Protein AF-A0AAC8VLQ1-F1 (afdb_monomer)

pLDDT: mean 91.04, std 7.77, range [56.03, 97.31]

Structure (mmCIF, N/CA/C/O backbone):
data_AF-A0AAC8VLQ1-F1
#
_entry.id   AF-A0AAC8VLQ1-F1
#
loop_
_atom_site.group_PDB
_atom_site.id
_atom_site.type_symbol
_atom_site.label_atom_id
_atom_site.label_alt_id
_atom_site.label_comp_id
_atom_site.label_asym_id
_atom_site.label_entity_id
_atom_site.label_seq_id
_atom_site.pdbx_PDB_ins_code
_atom_site.Cartn_x
_atom_site.Cartn_y
_atom_site.Cartn_z
_atom_site.occupancy
_atom_site.B_iso_or_equiv
_atom_site.auth_seq_id
_atom_site.auth_comp_id
_atom_site.auth_asym_id
_atom_site.auth_atom_id
_atom_site.pdbx_PDB_model_num
ATOM 1 N N . MET A 1 1 ? -6.480 10.719 -1.612 1.00 93.31 1 MET A N 1
ATOM 2 C CA . MET A 1 1 ? -5.473 11.381 -0.763 1.00 93.31 1 MET A CA 1
ATOM 3 C C . MET A 1 1 ? -4.141 11.063 -1.387 1.00 93.31 1 MET A C 1
ATOM 5 O O . MET A 1 1 ? -3.884 9.887 -1.605 1.00 93.31 1 MET A O 1
ATOM 9 N N . ASP A 1 2 ? -3.398 12.080 -1.793 1.00 96.00 2 ASP A N 1
ATOM 10 C CA . ASP A 1 2 ? -2.108 11.890 -2.449 1.00 96.00 2 ASP A CA 1
ATOM 11 C C . ASP A 1 2 ? -1.005 12.137 -1.428 1.00 96.00 2 ASP A C 1
ATOM 13 O O . ASP A 1 2 ? -1.043 13.170 -0.763 1.00 96.00 2 ASP A O 1
ATOM 17 N N . GLN A 1 3 ? -0.130 11.147 -1.261 1.00 94.62 3 GLN A N 1
ATOM 18 C CA . GLN A 1 3 ? 1.010 11.136 -0.342 1.00 94.62 3 GLN A CA 1
ATOM 19 C C . GLN A 1 3 ? 0.686 11.681 1.063 1.00 94.62 3 GLN A C 1
ATOM 21 O O . GLN A 1 3 ? 1.329 12.617 1.537 1.00 94.62 3 GLN A O 1
ATOM 26 N N . PRO A 1 4 ? -0.336 11.139 1.759 1.00 94.88 4 PRO A N 1
ATOM 27 C CA . PRO A 1 4 ? -0.682 11.598 3.106 1.00 94.88 4 PRO A CA 1
ATOM 28 C C . PRO A 1 4 ? 0.438 11.396 4.144 1.00 94.88 4 PRO A C 1
ATOM 30 O O . PRO A 1 4 ? 0.336 11.928 5.247 1.00 94.88 4 PRO A O 1
ATOM 33 N N . GLU A 1 5 ? 1.460 10.605 3.817 1.00 96.19 5 GLU A N 1
ATOM 34 C CA . GLU A 1 5 ? 2.652 10.346 4.621 1.00 96.19 5 GLU A CA 1
ATOM 35 C C . GLU A 1 5 ? 3.766 11.390 4.491 1.00 96.19 5 GLU A C 1
ATOM 37 O O . GLU A 1 5 ? 4.736 11.318 5.246 1.00 96.19 5 GLU A O 1
ATOM 42 N N . ASP A 1 6 ? 3.671 12.321 3.541 1.00 95.88 6 ASP A N 1
ATOM 43 C CA . ASP A 1 6 ? 4.769 13.240 3.255 1.00 95.88 6 ASP A CA 1
ATOM 44 C C . ASP A 1 6 ? 5.207 14.012 4.506 1.00 95.88 6 ASP A C 1
ATOM 46 O O . ASP A 1 6 ? 4.399 14.586 5.238 1.00 95.88 6 ASP A O 1
ATOM 50 N N . HIS A 1 7 ? 6.524 14.034 4.732 1.00 94.50 7 HIS A N 1
ATOM 51 C CA . HIS A 1 7 ? 7.182 14.658 5.887 1.00 94.50 7 HIS A CA 1
ATOM 52 C C . HIS A 1 7 ? 6.847 14.052 7.263 1.00 94.50 7 HIS A C 1
ATOM 54 O O . HIS A 1 7 ? 7.204 14.649 8.281 1.00 94.50 7 HIS A O 1
ATOM 60 N N . LEU A 1 8 ? 6.207 12.881 7.318 1.00 94.88 8 LEU A N 1
ATOM 61 C CA . LEU A 1 8 ? 5.943 12.152 8.559 1.00 94.88 8 LEU A CA 1
ATOM 62 C C . LEU A 1 8 ? 6.979 11.044 8.761 1.00 94.88 8 LEU A C 1
ATOM 64 O O . LEU A 1 8 ? 7.432 10.407 7.810 1.00 94.88 8 LEU A O 1
ATOM 68 N N . ASP A 1 9 ? 7.354 10.797 10.013 1.00 93.62 9 ASP A N 1
ATOM 69 C CA . ASP A 1 9 ? 8.178 9.641 10.353 1.00 93.62 9 ASP A CA 1
ATOM 70 C C . ASP A 1 9 ? 7.352 8.338 10.358 1.00 93.62 9 ASP A C 1
ATOM 72 O O . ASP A 1 9 ? 6.119 8.334 10.438 1.00 93.62 9 ASP A O 1
ATOM 76 N N . ASN A 1 10 ? 8.044 7.198 10.264 1.00 89.25 10 ASN A N 1
ATOM 77 C CA . ASN A 1 10 ? 7.397 5.885 10.221 1.00 89.25 10 ASN A CA 1
ATOM 78 C C . ASN A 1 10 ? 6.588 5.567 11.492 1.00 89.25 10 ASN A C 1
ATOM 80 O O . ASN A 1 10 ? 5.606 4.828 11.406 1.00 89.25 10 ASN A O 1
ATOM 84 N N . GLU A 1 11 ? 6.965 6.118 12.651 1.00 93.81 11 GLU A N 1
ATOM 85 C CA . GLU A 1 11 ? 6.242 5.914 13.910 1.00 93.81 11 GLU A CA 1
ATOM 86 C C . GLU A 1 11 ? 4.869 6.594 13.857 1.00 93.81 11 GLU A C 1
ATOM 88 O O . GLU A 1 11 ? 3.844 5.971 14.149 1.00 93.81 11 GLU A O 1
ATOM 93 N N . TYR A 1 12 ? 4.819 7.841 13.395 1.00 96.12 12 TYR A N 1
ATOM 94 C CA . TYR A 1 12 ? 3.586 8.594 13.228 1.00 96.12 12 TYR A CA 1
ATOM 95 C C . TYR A 1 12 ? 2.701 8.004 12.126 1.00 96.12 12 TYR A C 1
ATOM 97 O O . TYR A 1 12 ? 1.476 7.913 12.291 1.00 96.12 12 TYR A O 1
ATOM 105 N N . ILE A 1 13 ? 3.307 7.555 11.020 1.00 95.62 13 ILE A N 1
ATOM 106 C CA . ILE A 1 13 ? 2.595 6.872 9.934 1.00 95.62 13 ILE A CA 1
ATOM 107 C C . ILE A 1 13 ? 1.879 5.631 10.480 1.00 95.62 13 ILE A C 1
ATOM 109 O O . ILE A 1 13 ? 0.660 5.505 10.323 1.00 95.62 13 ILE A O 1
ATOM 113 N N . ALA A 1 14 ? 2.610 4.747 11.166 1.00 92.81 14 ALA A N 1
ATOM 114 C CA . ALA A 1 14 ? 2.066 3.503 11.701 1.00 92.81 14 ALA A CA 1
ATOM 115 C C . ALA A 1 14 ? 1.053 3.732 12.836 1.00 92.81 14 ALA A C 1
ATOM 117 O O . ALA A 1 14 ? 0.001 3.093 12.864 1.00 92.81 14 ALA A O 1
ATOM 118 N N . GLY A 1 15 ? 1.349 4.647 13.763 1.00 92.88 15 GLY A N 1
ATOM 119 C CA . GLY A 1 15 ? 0.552 4.852 14.973 1.00 92.88 15 GLY A CA 1
ATOM 120 C C . GLY A 1 15 ? -0.692 5.724 14.787 1.00 92.88 15 GLY A C 1
ATOM 121 O O . GLY A 1 15 ? -1.707 5.492 15.448 1.00 92.88 15 GLY A O 1
ATOM 122 N N . THR A 1 16 ? -0.640 6.717 13.893 1.00 96.50 16 THR A N 1
ATOM 123 C CA . THR A 1 16 ? -1.679 7.761 13.807 1.00 96.50 16 THR A CA 1
ATOM 124 C C . THR A 1 16 ? -2.318 7.853 12.430 1.00 96.50 16 THR A C 1
ATOM 126 O O . THR A 1 16 ? -3.550 7.813 12.318 1.00 96.50 16 THR A O 1
ATOM 129 N N . LEU A 1 17 ? -1.509 7.973 11.374 1.00 96.75 17 LEU A N 1
ATOM 130 C CA . LEU A 1 17 ? -2.035 8.196 10.027 1.00 96.75 17 LEU A CA 1
ATOM 131 C C . LEU A 1 17 ? -2.868 7.001 9.558 1.00 96.75 17 LEU A C 1
ATOM 133 O O . LEU A 1 17 ? -4.025 7.168 9.173 1.00 96.75 17 LEU A O 1
ATOM 137 N N . ILE A 1 18 ? -2.303 5.795 9.634 1.00 96.75 18 ILE A N 1
ATOM 138 C CA . ILE A 1 18 ? -2.971 4.574 9.170 1.00 96.75 18 ILE A CA 1
ATOM 139 C C . ILE A 1 18 ? -4.265 4.334 9.945 1.00 96.75 18 ILE A C 1
ATOM 141 O O . ILE A 1 18 ? -5.303 4.085 9.337 1.00 96.75 18 ILE A O 1
ATOM 145 N N . LYS A 1 19 ? -4.246 4.522 11.268 1.00 96.06 19 LYS A N 1
ATOM 146 C CA . LYS A 1 19 ? -5.451 4.433 12.100 1.00 96.06 19 LYS A CA 1
ATOM 147 C C . LYS A 1 19 ? -6.551 5.384 11.615 1.00 96.06 19 LYS A C 1
ATOM 149 O O . LYS A 1 19 ? -7.694 4.966 11.437 1.00 96.06 19 LYS A O 1
ATOM 154 N N . SER A 1 20 ? -6.195 6.638 11.339 1.00 95.75 20 SER A N 1
ATOM 155 C CA . SER A 1 20 ? -7.136 7.649 10.840 1.00 95.75 20 SER A CA 1
ATOM 156 C C . SER A 1 20 ? -7.712 7.278 9.467 1.00 95.75 20 SER A C 1
ATOM 158 O O . SER A 1 20 ? -8.906 7.464 9.215 1.00 95.75 20 SER A O 1
ATOM 160 N N . LEU A 1 21 ? -6.884 6.718 8.577 1.00 95.88 21 LEU A N 1
ATOM 161 C CA . LEU A 1 21 ? -7.318 6.237 7.263 1.00 95.88 21 LEU A CA 1
ATOM 162 C C . 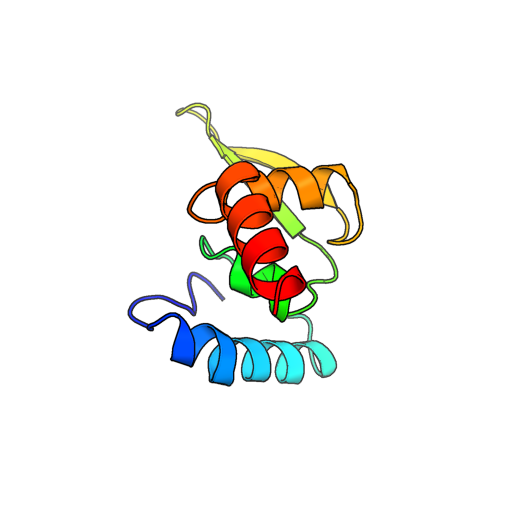LEU A 1 21 ? -8.297 5.063 7.388 1.00 95.88 21 LEU A C 1
ATOM 164 O O . LEU A 1 21 ? -9.342 5.082 6.735 1.00 95.88 21 LEU A O 1
ATOM 168 N N . THR A 1 22 ? -8.013 4.091 8.256 1.00 94.50 22 THR A N 1
ATOM 169 C CA . THR A 1 22 ? -8.883 2.930 8.502 1.00 94.50 22 THR A CA 1
ATOM 170 C C . THR A 1 22 ? -10.228 3.347 9.099 1.00 94.50 22 THR A C 1
ATOM 172 O O . THR A 1 22 ? -11.285 2.913 8.636 1.00 94.50 22 THR A O 1
ATOM 175 N N . GLU A 1 23 ? -10.230 4.257 10.076 1.00 95.25 23 GLU A N 1
ATOM 176 C CA . GLU A 1 23 ? -11.467 4.797 10.657 1.00 95.25 23 GLU A CA 1
ATOM 177 C C . GLU A 1 23 ? -12.332 5.525 9.618 1.00 95.25 23 GLU A C 1
ATOM 179 O O . GLU A 1 23 ? -13.564 5.416 9.641 1.00 95.25 23 GLU A O 1
ATOM 184 N N . ARG A 1 24 ? -11.703 6.247 8.681 1.00 94.44 24 ARG A N 1
ATOM 185 C CA . ARG A 1 24 ? -12.400 6.890 7.563 1.00 94.44 24 ARG A CA 1
ATOM 186 C C . ARG A 1 24 ? -12.934 5.868 6.562 1.00 94.44 24 ARG A C 1
ATOM 188 O O . ARG A 1 24 ? -14.073 6.020 6.121 1.00 94.44 24 ARG A O 1
ATOM 195 N N . ALA A 1 25 ? -12.150 4.843 6.225 1.00 93.12 25 ALA A N 1
ATOM 196 C CA . ALA A 1 25 ? -12.520 3.796 5.272 1.00 93.12 25 ALA A CA 1
ATOM 197 C C . ALA A 1 25 ? -13.808 3.060 5.680 1.00 93.12 25 ALA A C 1
ATOM 199 O O . ALA A 1 25 ? -14.640 2.766 4.825 1.00 93.12 25 ALA A O 1
ATOM 200 N N . ASN A 1 26 ? -14.032 2.878 6.986 1.00 92.94 26 ASN A N 1
ATOM 201 C CA . ASN A 1 26 ? -15.261 2.285 7.527 1.00 92.94 26 ASN A CA 1
ATOM 202 C C . ASN A 1 26 ? -16.524 3.136 7.305 1.00 92.94 26 ASN A C 1
ATOM 204 O O . ASN A 1 26 ? -17.639 2.630 7.418 1.00 92.94 26 ASN A O 1
ATOM 208 N N . LYS A 1 27 ? -16.373 4.435 7.026 1.00 96.56 27 LYS A N 1
ATOM 209 C CA . LYS A 1 27 ? -17.488 5.380 6.849 1.00 96.56 27 LYS A CA 1
ATOM 210 C C . LYS A 1 27 ? -17.665 5.813 5.397 1.00 96.56 27 LYS A C 1
ATOM 212 O O . LYS A 1 27 ? -18.769 6.175 5.001 1.00 96.56 27 LYS A O 1
ATOM 217 N N . ALA A 1 28 ? -16.586 5.825 4.619 1.00 95.62 28 ALA A N 1
ATOM 218 C CA . ALA A 1 28 ? -16.586 6.269 3.235 1.00 95.62 28 ALA A CA 1
ATOM 219 C C . ALA A 1 28 ? -15.419 5.662 2.452 1.00 95.62 28 ALA A C 1
ATOM 221 O O . ALA A 1 28 ? -14.330 5.450 2.989 1.00 95.62 28 ALA A O 1
ATOM 222 N N . GLN A 1 29 ? -15.613 5.490 1.140 1.00 96.31 29 GLN A N 1
ATOM 223 C CA . GLN A 1 29 ? -14.540 5.049 0.255 1.00 96.31 29 GLN A CA 1
ATOM 224 C C . GLN A 1 29 ? -13.324 5.982 0.376 1.00 96.31 29 GLN A C 1
ATOM 226 O O . GLN A 1 29 ? -13.417 7.215 0.295 1.00 96.31 29 GLN A O 1
ATOM 231 N N . THR A 1 30 ? -12.166 5.369 0.596 1.00 96.00 30 THR A N 1
ATOM 232 C CA . THR A 1 30 ? -10.892 6.060 0.778 1.00 96.00 30 THR A CA 1
ATOM 233 C C . THR A 1 30 ? -9.910 5.523 -0.251 1.00 96.00 30 THR A C 1
ATOM 235 O O . THR A 1 30 ? -9.608 4.337 -0.260 1.00 96.00 30 THR A O 1
ATOM 238 N N . ILE A 1 31 ? -9.450 6.400 -1.145 1.00 96.81 31 ILE A N 1
ATOM 239 C CA . ILE A 1 31 ? -8.441 6.090 -2.163 1.00 96.81 31 ILE A CA 1
ATOM 240 C C . ILE A 1 31 ? -7.179 6.862 -1.793 1.00 96.81 31 ILE A C 1
ATOM 242 O O . ILE A 1 31 ? -7.236 8.087 -1.612 1.00 96.81 31 ILE A O 1
ATOM 246 N N . VAL A 1 32 ? -6.063 6.149 -1.669 1.00 96.56 32 VAL A N 1
ATOM 247 C CA . VAL A 1 32 ? -4.766 6.694 -1.261 1.00 96.56 32 VAL A CA 1
ATOM 248 C C . VAL A 1 32 ? -3.725 6.379 -2.332 1.00 96.56 32 VAL A C 1
ATOM 250 O O . VAL A 1 32 ? -3.683 5.262 -2.838 1.00 96.56 32 VAL A O 1
ATOM 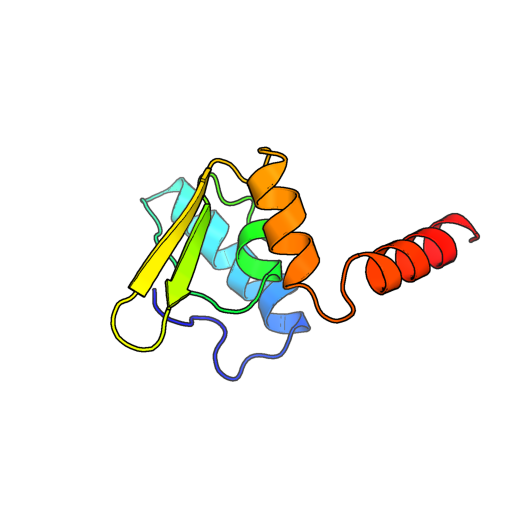253 N N . SER A 1 33 ? -2.919 7.377 -2.677 1.00 96.25 33 SER A N 1
ATOM 254 C CA . SER A 1 33 ? -1.686 7.246 -3.456 1.00 96.25 33 SER A CA 1
ATOM 255 C C . SER A 1 33 ? -0.530 7.405 -2.476 1.00 96.25 33 SER A C 1
ATOM 257 O O . SER A 1 33 ? -0.540 8.351 -1.691 1.00 96.25 33 SER A O 1
ATOM 259 N N . SER A 1 34 ? 0.393 6.447 -2.460 1.00 94.38 34 SER A N 1
ATOM 260 C CA . SER A 1 34 ? 1.477 6.373 -1.482 1.00 94.38 34 SER A CA 1
ATOM 261 C C . SER A 1 34 ? 2.653 5.589 -2.058 1.00 94.38 34 SER A C 1
ATOM 263 O O . SER A 1 34 ? 2.454 4.668 -2.855 1.00 94.38 34 SER A O 1
ATOM 265 N N . HIS A 1 35 ? 3.868 5.945 -1.639 1.00 91.19 35 HIS A N 1
ATOM 266 C CA . HIS A 1 35 ? 5.080 5.162 -1.899 1.00 91.19 35 HIS A CA 1
ATOM 267 C C . HIS A 1 35 ? 5.498 4.314 -0.683 1.00 91.19 35 HIS A C 1
ATOM 269 O O . HIS A 1 35 ? 6.416 3.501 -0.781 1.00 91.19 35 HIS A O 1
ATOM 275 N N . ASN A 1 36 ? 4.826 4.477 0.460 1.00 91.50 36 ASN A N 1
ATOM 276 C CA . ASN A 1 36 ? 5.125 3.769 1.695 1.00 91.50 36 ASN A CA 1
ATOM 277 C C . ASN A 1 36 ? 4.318 2.464 1.791 1.00 91.50 36 ASN A C 1
ATOM 279 O O . ASN A 1 36 ? 3.107 2.466 2.022 1.00 91.50 36 ASN A O 1
ATOM 283 N N . ALA A 1 37 ? 5.012 1.329 1.671 1.00 89.69 37 ALA A N 1
ATOM 284 C CA . ALA A 1 37 ? 4.415 -0.005 1.733 1.00 89.69 37 ALA A CA 1
ATOM 285 C C . ALA A 1 37 ? 3.695 -0.310 3.064 1.00 89.69 37 ALA A C 1
ATOM 287 O O . ALA A 1 37 ? 2.803 -1.158 3.091 1.00 89.69 37 ALA A O 1
ATOM 288 N N . ASN A 1 38 ? 4.006 0.402 4.155 1.00 90.25 38 ASN A N 1
ATOM 289 C CA . ASN A 1 38 ? 3.328 0.202 5.437 1.00 90.25 38 ASN A CA 1
ATOM 290 C C . ASN A 1 38 ? 1.859 0.638 5.393 1.00 90.25 38 ASN A C 1
ATOM 292 O O . ASN A 1 38 ? 1.038 0.029 6.075 1.00 90.25 38 ASN A O 1
ATOM 296 N N . ILE A 1 39 ? 1.502 1.646 4.585 1.00 94.31 39 ILE A N 1
ATOM 297 C CA . ILE A 1 39 ? 0.123 2.151 4.494 1.00 94.31 39 ILE A CA 1
ATOM 298 C C . ILE A 1 39 ? -0.858 1.064 4.042 1.00 94.31 39 ILE A C 1
ATOM 300 O O . ILE A 1 39 ? -1.802 0.787 4.786 1.00 94.31 39 ILE A O 1
ATOM 304 N N . PRO A 1 40 ? -0.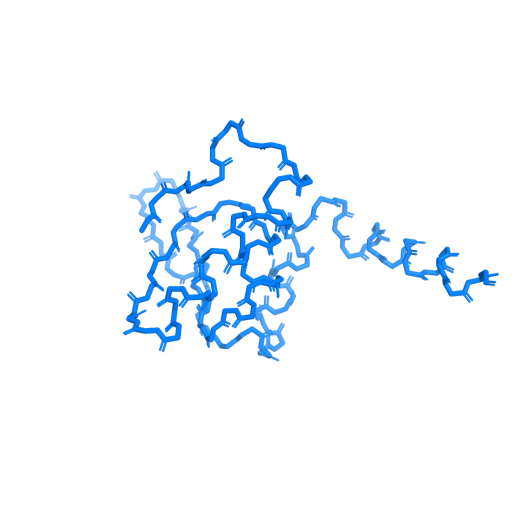683 0.419 2.870 1.00 93.62 40 PRO A N 1
ATOM 305 C CA . PRO A 1 40 ? -1.607 -0.625 2.447 1.00 93.62 40 PRO A CA 1
ATOM 306 C C . PRO A 1 40 ? -1.555 -1.858 3.359 1.00 93.62 40 PRO A C 1
ATOM 308 O O . PRO A 1 40 ? -2.603 -2.454 3.598 1.00 93.62 40 PRO A O 1
ATOM 311 N N . VAL A 1 41 ? -0.378 -2.212 3.895 1.00 91.50 41 VAL A N 1
ATOM 312 C CA . VAL A 1 41 ? -0.179 -3.408 4.736 1.00 91.50 41 VAL A CA 1
ATOM 313 C C . VAL A 1 41 ? -0.840 -3.270 6.101 1.00 91.50 41 VAL A C 1
ATOM 315 O O . VAL A 1 41 ? -1.722 -4.057 6.440 1.00 91.50 41 VAL A O 1
ATOM 318 N N . LEU A 1 42 ? -0.458 -2.258 6.880 1.00 92.69 42 LEU A N 1
ATOM 319 C CA . LEU A 1 42 ? -1.005 -2.059 8.224 1.00 92.69 42 LEU A CA 1
ATOM 320 C C . LEU A 1 42 ? -2.442 -1.524 8.171 1.00 92.69 42 LEU A C 1
ATOM 322 O O . L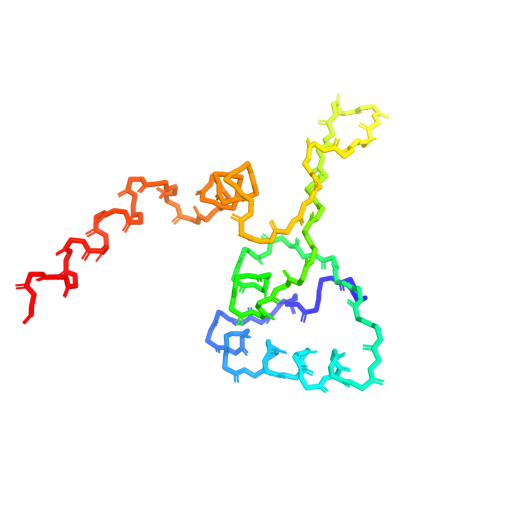EU A 1 42 ? -3.232 -1.784 9.075 1.00 92.69 42 LEU A O 1
ATOM 326 N N . GLY A 1 43 ? -2.799 -0.809 7.100 1.00 92.88 43 GLY A N 1
ATOM 327 C CA . GLY A 1 43 ? -4.157 -0.325 6.856 1.00 92.88 43 GLY A CA 1
ATOM 328 C C . GLY A 1 43 ? -5.131 -1.386 6.343 1.00 92.88 43 GLY A C 1
ATOM 329 O O . GLY A 1 43 ? -6.306 -1.069 6.184 1.00 92.88 43 GLY A O 1
ATOM 330 N N . GLN A 1 44 ? -4.670 -2.617 6.079 1.00 92.81 44 GLN A N 1
ATOM 331 C CA . GLN A 1 44 ? -5.475 -3.711 5.520 1.00 92.81 44 GLN A CA 1
ATOM 332 C C . GLN A 1 44 ? -6.250 -3.288 4.263 1.00 92.81 44 GLN A C 1
ATOM 334 O O . GLN A 1 44 ? -7.469 -3.451 4.161 1.00 92.81 44 GLN A O 1
ATOM 339 N N . ALA A 1 45 ? -5.540 -2.702 3.296 1.00 94.94 45 ALA A N 1
ATOM 340 C CA . ALA A 1 45 ? -6.159 -2.205 2.075 1.00 94.94 45 ALA A CA 1
ATOM 341 C C . ALA A 1 45 ? -6.914 -3.324 1.337 1.00 94.94 45 ALA A C 1
ATOM 343 O O . ALA A 1 45 ? -6.329 -4.324 0.926 1.00 94.94 45 ALA A O 1
ATOM 344 N N . ASN A 1 46 ? -8.216 -3.125 1.098 1.00 94.62 46 ASN A N 1
ATOM 345 C CA . ASN A 1 46 ? -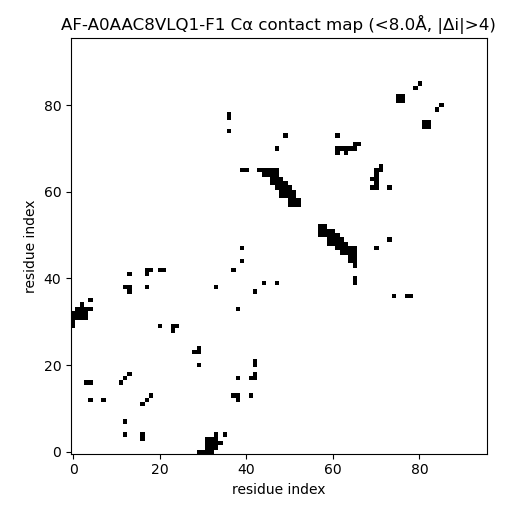9.038 -4.121 0.397 1.00 94.62 46 ASN A CA 1
ATOM 346 C C . ASN A 1 46 ? -8.619 -4.312 -1.065 1.00 94.62 46 ASN A C 1
ATOM 348 O O . ASN A 1 46 ? -8.892 -5.348 -1.665 1.00 94.62 46 ASN A O 1
ATOM 352 N N . ARG A 1 47 ? -8.005 -3.287 -1.662 1.00 96.12 47 ARG A N 1
ATOM 353 C CA . ARG A 1 47 ? -7.495 -3.332 -3.027 1.00 96.12 47 ARG A CA 1
ATOM 354 C C . ARG A 1 47 ? -6.232 -2.498 -3.142 1.00 96.12 47 ARG A C 1
ATOM 356 O O . ARG A 1 47 ? -6.227 -1.328 -2.769 1.00 96.12 47 ARG A O 1
ATOM 363 N N . VAL A 1 48 ? -5.199 -3.092 -3.722 1.00 96.94 48 VAL A N 1
ATOM 364 C CA . VAL A 1 48 ? -3.920 -2.455 -4.027 1.00 96.94 48 VAL A CA 1
ATOM 365 C C . VAL A 1 48 ? -3.759 -2.398 -5.541 1.00 96.94 48 VAL A C 1
ATOM 367 O O . VAL A 1 48 ? -4.07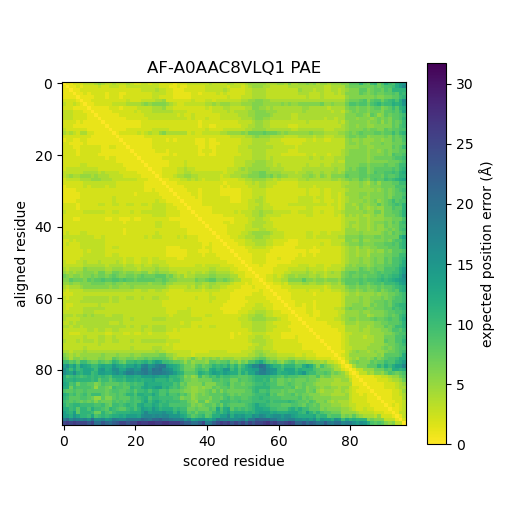7 -3.356 -6.248 1.00 96.94 48 VAL A O 1
ATOM 370 N N . VAL A 1 49 ? -3.289 -1.259 -6.045 1.00 96.81 49 VAL A N 1
ATOM 371 C CA . VAL A 1 49 ? -2.970 -1.052 -7.461 1.00 96.81 49 VAL A CA 1
ATOM 372 C C . VAL A 1 49 ? -1.544 -0.529 -7.544 1.00 96.81 49 VAL A C 1
ATOM 374 O O . VAL A 1 49 ? -1.267 0.588 -7.121 1.00 96.81 49 VAL A O 1
ATOM 377 N N . SER A 1 50 ? -0.644 -1.348 -8.079 1.00 95.00 50 SER A N 1
ATOM 378 C CA . SER A 1 50 ? 0.746 -0.977 -8.327 1.00 95.00 50 SER A CA 1
ATOM 379 C C . SER A 1 50 ? 0.869 -0.355 -9.711 1.00 95.00 50 SER A C 1
ATOM 381 O O . SER A 1 50 ? 0.424 -0.932 -10.711 1.00 95.00 50 SER A O 1
ATOM 383 N N . LEU A 1 51 ? 1.469 0.830 -9.760 1.00 94.44 51 LEU A N 1
ATOM 384 C CA . LEU A 1 51 ? 1.733 1.566 -10.988 1.00 94.44 51 LEU A CA 1
ATOM 385 C C . LEU A 1 51 ? 3.223 1.492 -11.318 1.00 94.44 51 LEU A C 1
ATOM 387 O O . LEU A 1 51 ? 4.071 1.679 -10.452 1.00 94.44 51 LEU A O 1
ATOM 391 N N . GLU A 1 52 ? 3.534 1.261 -12.589 1.00 94.31 52 GLU A N 1
ATOM 392 C CA . GLU A 1 52 ? 4.893 1.295 -13.128 1.00 94.31 52 GLU A CA 1
ATOM 393 C C . GLU A 1 52 ? 4.936 2.221 -14.350 1.00 94.31 52 GLU A C 1
ATOM 395 O O . GLU A 1 52 ? 3.907 2.566 -14.937 1.00 94.31 52 GLU A O 1
ATOM 400 N N . SER A 1 53 ? 6.133 2.663 -14.729 1.00 95.50 53 SER A N 1
ATOM 401 C CA . SER A 1 53 ? 6.351 3.512 -15.895 1.00 95.50 53 SER A CA 1
ATOM 402 C C . SER A 1 53 ? 7.493 2.970 -16.737 1.00 95.50 53 SER A C 1
ATOM 404 O O . SER A 1 53 ? 8.529 2.568 -16.220 1.00 95.50 53 SER A O 1
ATOM 406 N N . ASN A 1 54 ? 7.327 3.024 -18.057 1.00 96.12 54 ASN A N 1
ATOM 407 C CA . ASN A 1 54 ? 8.413 2.761 -19.005 1.00 96.12 54 ASN A CA 1
ATOM 408 C C . ASN A 1 54 ? 9.126 4.052 -19.459 1.00 96.12 54 ASN A C 1
ATOM 410 O O . ASN A 1 54 ? 9.764 4.070 -20.511 1.00 96.12 54 ASN A O 1
ATOM 414 N N . GLY A 1 55 ? 8.933 5.159 -18.735 1.00 96.06 55 GLY A N 1
ATOM 415 C CA . GLY A 1 55 ? 9.462 6.483 -19.076 1.00 96.06 55 GLY A CA 1
ATOM 416 C C . GLY A 1 55 ? 8.671 7.239 -20.152 1.00 96.06 55 GLY A C 1
ATOM 417 O O . GLY A 1 55 ? 8.957 8.406 -20.397 1.00 96.06 55 GLY A O 1
ATOM 418 N N . LYS A 1 56 ? 7.668 6.614 -20.789 1.00 96.50 56 LYS A N 1
ATOM 419 C CA . LYS A 1 56 ? 6.773 7.261 -21.773 1.00 96.50 56 LYS A CA 1
ATOM 420 C C . LYS A 1 56 ? 5.309 7.248 -21.349 1.00 96.50 56 LYS A C 1
ATOM 422 O O . LYS A 1 56 ? 4.578 8.187 -21.642 1.00 96.50 56 LYS A O 1
ATOM 427 N N . LYS A 1 57 ? 4.871 6.173 -20.694 1.00 96.25 57 LYS A N 1
ATOM 428 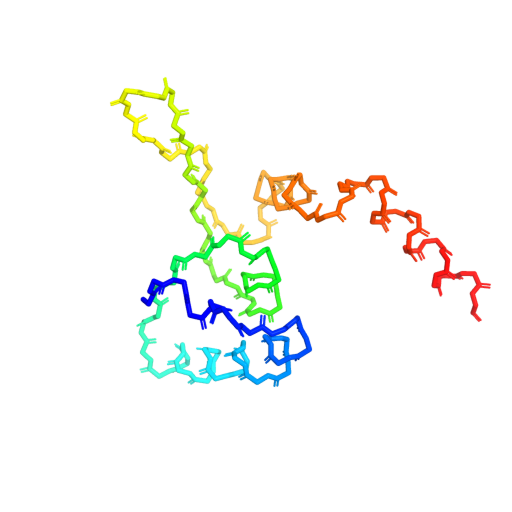C CA . LYS A 1 57 ? 3.525 6.029 -20.138 1.00 96.25 57 LYS A CA 1
ATOM 429 C C . LYS A 1 57 ? 3.570 5.255 -18.827 1.00 96.25 57 LYS A C 1
ATOM 431 O O . LYS A 1 57 ? 4.357 4.318 -18.686 1.00 96.25 57 LYS A O 1
ATOM 436 N N . GLY A 1 58 ? 2.685 5.637 -17.913 1.00 96.44 58 GLY A N 1
ATOM 437 C CA . GLY A 1 58 ? 2.350 4.823 -16.754 1.00 96.44 58 GLY A CA 1
ATOM 438 C C . GLY A 1 58 ? 1.413 3.682 -17.145 1.00 96.44 58 GLY A C 1
ATOM 439 O O . GLY A 1 58 ? 0.626 3.805 -18.088 1.00 96.44 58 GLY A O 1
ATOM 440 N N . PHE A 1 59 ? 1.497 2.569 -16.433 1.00 97.31 59 PHE A N 1
ATOM 441 C CA . PHE A 1 59 ? 0.592 1.437 -16.572 1.00 97.31 59 PHE A CA 1
ATOM 442 C C . PHE A 1 59 ? 0.393 0.743 -15.225 1.00 97.31 59 PHE A C 1
ATOM 444 O O . PHE A 1 59 ? 1.223 0.840 -14.324 1.00 97.31 59 PHE A O 1
ATOM 451 N N . VAL A 1 60 ? -0.731 0.041 -15.093 1.00 97.00 60 VAL A N 1
ATOM 452 C CA . VAL A 1 60 ? -0.984 -0.824 -13.941 1.00 97.00 60 VAL A CA 1
ATOM 453 C C . VAL A 1 60 ? -0.153 -2.088 -14.113 1.00 97.00 60 VAL A C 1
ATOM 455 O O . VAL A 1 60 ? -0.355 -2.822 -15.080 1.00 97.00 60 VAL A O 1
ATOM 458 N N . LYS A 1 61 ? 0.778 -2.327 -13.189 1.00 95.31 61 LYS A N 1
ATOM 459 C CA . LYS A 1 61 ? 1.592 -3.545 -13.163 1.00 95.31 61 LYS A CA 1
ATOM 460 C C . LYS A 1 61 ? 0.860 -4.679 -12.451 1.00 95.31 61 LYS A C 1
ATOM 462 O O . LYS A 1 61 ? 0.786 -5.786 -12.971 1.00 95.31 61 LYS A O 1
ATOM 467 N N . TYR A 1 62 ? 0.264 -4.371 -11.299 1.00 95.75 62 TYR A N 1
ATOM 468 C CA . TYR A 1 62 ? -0.527 -5.309 -10.504 1.00 95.75 62 TYR A CA 1
ATOM 469 C C . TYR A 1 62 ? -1.776 -4.623 -9.959 1.00 95.75 62 TYR A C 1
ATOM 471 O O . TYR A 1 62 ? -1.737 -3.444 -9.609 1.00 95.75 62 TYR A O 1
ATOM 479 N N . ALA A 1 63 ? -2.880 -5.358 -9.861 1.00 96.94 63 ALA A N 1
ATOM 480 C CA . ALA A 1 63 ? -4.090 -4.894 -9.199 1.00 96.94 63 ALA A CA 1
ATOM 481 C C . ALA A 1 63 ? -4.828 -6.079 -8.581 1.00 96.94 63 ALA A C 1
ATOM 483 O O . ALA A 1 63 ? -5.203 -7.002 -9.300 1.00 96.94 63 ALA A O 1
ATOM 484 N N . GLY A 1 64 ? -5.069 -6.026 -7.276 1.00 97.06 64 GLY A N 1
ATOM 485 C CA . GLY A 1 64 ? -5.623 -7.158 -6.542 1.00 97.06 64 GLY A CA 1
ATOM 486 C C . GLY A 1 64 ? -5.916 -6.836 -5.084 1.00 97.06 64 GLY A C 1
ATOM 487 O O . GLY A 1 64 ? -5.772 -5.688 -4.655 1.00 97.06 64 GLY A O 1
ATOM 488 N N . SER A 1 65 ? -6.354 -7.846 -4.344 1.00 95.94 65 SER A N 1
ATOM 489 C CA . SER A 1 65 ? -6.441 -7.808 -2.884 1.00 95.94 65 SER A CA 1
ATOM 490 C C . SER A 1 65 ? -5.041 -7.870 -2.275 1.00 95.94 65 SER A C 1
ATOM 492 O O . SER A 1 65 ? -4.124 -8.426 -2.873 1.00 95.94 65 SER A O 1
ATOM 494 N N . ILE A 1 66 ? -4.866 -7.359 -1.056 1.00 91.44 66 ILE A N 1
ATOM 495 C CA . ILE A 1 66 ? -3.606 -7.523 -0.313 1.00 91.44 66 ILE A CA 1
ATOM 496 C C . ILE A 1 66 ? -3.298 -8.985 0.055 1.00 91.44 66 ILE A C 1
ATOM 498 O O . ILE A 1 66 ? -2.183 -9.334 0.440 1.00 91.44 66 ILE A O 1
ATOM 502 N N . GLU A 1 67 ? -4.296 -9.854 -0.070 1.00 91.25 67 GLU A N 1
ATOM 503 C CA . GLU A 1 67 ? -4.164 -11.293 0.131 1.00 91.25 67 GLU A CA 1
ATOM 504 C C . GLU A 1 67 ? -3.627 -12.028 -1.101 1.00 91.25 67 GLU A C 1
ATOM 506 O O . GLU A 1 67 ? -3.148 -13.149 -0.952 1.00 91.25 67 GLU A O 1
ATOM 511 N N . ASP A 1 68 ? -3.666 -11.408 -2.284 1.00 95.50 68 ASP A N 1
ATOM 512 C CA . ASP A 1 68 ? -3.213 -12.038 -3.521 1.00 95.50 68 ASP A CA 1
ATOM 513 C C . ASP A 1 68 ? -1.684 -12.179 -3.518 1.00 95.50 68 ASP A C 1
ATOM 515 O O . ASP A 1 68 ? -0.968 -11.200 -3.287 1.00 95.50 68 ASP A O 1
ATOM 519 N N . ASP A 1 69 ? -1.170 -13.366 -3.855 1.00 93.69 69 ASP A N 1
ATOM 520 C CA . ASP A 1 69 ? 0.275 -13.654 -3.847 1.00 93.69 69 ASP A CA 1
ATOM 521 C C . ASP A 1 69 ? 1.073 -12.650 -4.693 1.00 93.69 69 ASP A C 1
ATOM 523 O O . ASP A 1 69 ? 2.091 -12.126 -4.251 1.00 93.69 69 ASP A O 1
ATOM 527 N N . ALA A 1 70 ? 0.556 -12.275 -5.868 1.00 93.00 70 ALA A N 1
ATOM 528 C CA . ALA A 1 70 ? 1.198 -11.284 -6.732 1.00 93.00 70 ALA A CA 1
ATOM 529 C C . ALA A 1 70 ? 1.287 -9.884 -6.092 1.00 93.00 70 ALA A C 1
ATOM 531 O O . ALA A 1 70 ? 2.228 -9.138 -6.364 1.00 93.00 70 ALA A O 1
ATOM 532 N N . ILE A 1 71 ? 0.313 -9.508 -5.257 1.00 94.88 71 ILE A N 1
ATOM 533 C CA . ILE A 1 71 ? 0.336 -8.239 -4.520 1.00 94.88 71 ILE A CA 1
ATOM 534 C C . ILE A 1 71 ? 1.300 -8.332 -3.341 1.00 94.88 71 ILE A C 1
ATOM 536 O O . ILE A 1 71 ? 2.047 -7.384 -3.110 1.00 94.88 71 ILE A O 1
ATOM 540 N N . ARG A 1 72 ? 1.332 -9.467 -2.637 1.00 91.12 72 ARG A N 1
ATOM 541 C CA . ARG A 1 72 ? 2.277 -9.715 -1.540 1.00 91.12 72 ARG A CA 1
ATOM 542 C C . ARG A 1 72 ? 3.721 -9.669 -2.019 1.00 91.12 72 ARG A C 1
ATOM 544 O O . ARG A 1 72 ? 4.494 -8.881 -1.488 1.00 91.12 72 ARG A O 1
ATOM 551 N N . ASP A 1 73 ? 4.048 -10.410 -3.075 1.00 89.75 73 ASP A N 1
ATOM 552 C CA . ASP A 1 73 ? 5.386 -10.414 -3.675 1.00 89.75 73 ASP A CA 1
ATOM 553 C C . ASP A 1 73 ? 5.798 -9.008 -4.141 1.00 89.75 73 ASP A C 1
ATOM 555 O O . ASP A 1 73 ? 6.939 -8.577 -3.955 1.00 89.75 73 ASP A O 1
ATOM 559 N N . MET A 1 74 ? 4.855 -8.252 -4.714 1.00 90.94 74 MET A N 1
ATOM 560 C CA . MET A 1 74 ? 5.088 -6.867 -5.116 1.00 90.94 74 MET A CA 1
ATOM 561 C C . MET A 1 74 ? 5.373 -5.964 -3.909 1.00 90.94 74 MET A C 1
ATOM 563 O O . MET A 1 74 ? 6.353 -5.223 -3.935 1.00 90.94 74 MET A O 1
ATOM 567 N N . ILE A 1 75 ? 4.578 -6.043 -2.842 1.00 90.00 75 ILE A N 1
ATOM 568 C CA . ILE A 1 75 ? 4.798 -5.270 -1.612 1.00 90.00 75 ILE A CA 1
ATOM 569 C C . ILE A 1 75 ? 6.150 -5.629 -0.981 1.00 90.00 75 ILE A C 1
ATOM 571 O O . ILE A 1 75 ? 6.919 -4.725 -0.654 1.00 90.00 75 ILE A O 1
ATOM 575 N N . GLU A 1 76 ? 6.478 -6.919 -0.870 1.00 86.50 76 GLU A N 1
ATOM 576 C CA . GLU A 1 76 ? 7.768 -7.397 -0.351 1.00 86.50 76 GLU A CA 1
ATOM 577 C C . GLU A 1 76 ? 8.955 -6.836 -1.143 1.00 86.50 76 GLU A C 1
ATOM 579 O O . GLU A 1 76 ? 9.995 -6.527 -0.562 1.00 86.50 76 GLU A O 1
ATOM 584 N N . SER A 1 77 ? 8.805 -6.668 -2.462 1.00 83.25 77 SER A N 1
ATOM 585 C CA . SER A 1 77 ? 9.848 -6.086 -3.314 1.00 83.25 77 SER A CA 1
ATOM 586 C C . SER A 1 77 ? 10.074 -4.583 -3.090 1.00 83.25 77 SER A C 1
ATOM 588 O O . SER A 1 77 ? 11.157 -4.085 -3.393 1.00 83.25 77 SER A O 1
ATOM 590 N N . ILE A 1 78 ? 9.073 -3.865 -2.565 1.00 81.44 78 ILE A N 1
ATOM 591 C CA . ILE A 1 78 ? 9.126 -2.417 -2.294 1.00 81.44 78 ILE A CA 1
ATOM 592 C C . ILE A 1 78 ? 9.592 -2.132 -0.862 1.00 81.44 78 ILE A C 1
ATOM 594 O O . ILE A 1 78 ? 10.218 -1.101 -0.617 1.00 81.44 78 ILE A O 1
ATOM 598 N N . MET A 1 79 ? 9.291 -3.017 0.093 1.00 77.44 79 MET A N 1
ATOM 599 C CA . MET A 1 79 ? 9.707 -2.835 1.483 1.00 77.44 79 MET A CA 1
ATOM 600 C C . MET A 1 79 ? 11.234 -2.721 1.597 1.00 77.44 79 MET A C 1
ATOM 602 O O . MET A 1 79 ? 11.981 -3.510 1.018 1.00 77.44 79 MET A O 1
ATOM 606 N N . GLU A 1 80 ? 11.704 -1.738 2.371 1.00 65.19 80 GLU A N 1
ATOM 607 C CA . GLU A 1 80 ? 13.135 -1.473 2.547 1.00 65.19 80 GLU A CA 1
ATOM 608 C C . GLU A 1 80 ? 13.901 -2.724 3.008 1.00 65.19 80 GLU A C 1
ATOM 610 O O . GLU A 1 80 ? 13.649 -3.285 4.084 1.00 65.19 80 GLU A O 1
ATOM 615 N N . GLY A 1 81 ? 14.876 -3.126 2.185 1.00 64.94 81 GLY A N 1
ATOM 616 C CA . GLY A 1 81 ? 15.721 -4.306 2.384 1.00 64.94 81 GLY A CA 1
ATOM 617 C C . GLY A 1 81 ? 15.222 -5.586 1.695 1.00 64.94 81 GLY A C 1
ATOM 618 O O . GLY A 1 81 ? 15.923 -6.596 1.724 1.00 64.94 81 GLY A O 1
ATOM 619 N N . GLY A 1 82 ? 14.055 -5.548 1.045 1.00 71.50 82 GLY A N 1
ATOM 620 C CA . GLY A 1 82 ? 13.498 -6.669 0.292 1.00 71.50 82 GLY A CA 1
ATOM 621 C C . GLY A 1 82 ? 13.184 -7.905 1.144 1.00 71.50 82 GLY A C 1
ATOM 622 O O . GLY A 1 82 ? 13.261 -7.898 2.377 1.00 71.50 82 GLY A O 1
ATOM 623 N N . LYS A 1 83 ? 12.850 -9.005 0.461 1.00 76.19 83 LYS A N 1
ATOM 624 C CA . LYS A 1 83 ? 12.450 -10.281 1.080 1.00 76.19 83 LYS A CA 1
ATOM 625 C C . LYS A 1 83 ? 13.504 -10.840 2.045 1.00 76.19 83 LYS A C 1
ATOM 627 O O . LYS A 1 83 ? 13.158 -11.389 3.086 1.00 76.19 83 LYS A O 1
ATOM 632 N N . GLU A 1 84 ? 14.786 -10.660 1.732 1.00 80.06 84 GLU A N 1
ATOM 633 C CA . GLU A 1 84 ? 15.903 -11.153 2.546 1.00 80.06 84 GLU A CA 1
ATOM 634 C C . GLU A 1 84 ? 16.047 -10.393 3.873 1.00 80.06 84 GLU A C 1
ATOM 636 O O . GLU A 1 84 ? 16.189 -11.014 4.929 1.00 80.06 84 GLU A O 1
ATOM 641 N N . ALA A 1 85 ? 15.938 -9.058 3.863 1.00 80.06 85 ALA A N 1
ATOM 642 C CA . ALA A 1 85 ? 15.969 -8.289 5.106 1.00 80.06 85 ALA A CA 1
ATOM 643 C C . ALA A 1 85 ? 14.730 -8.554 5.965 1.00 80.06 85 ALA A C 1
ATOM 645 O O . ALA A 1 85 ? 14.831 -8.575 7.192 1.00 80.06 85 ALA A O 1
ATOM 646 N N . PHE A 1 86 ? 13.570 -8.776 5.340 1.00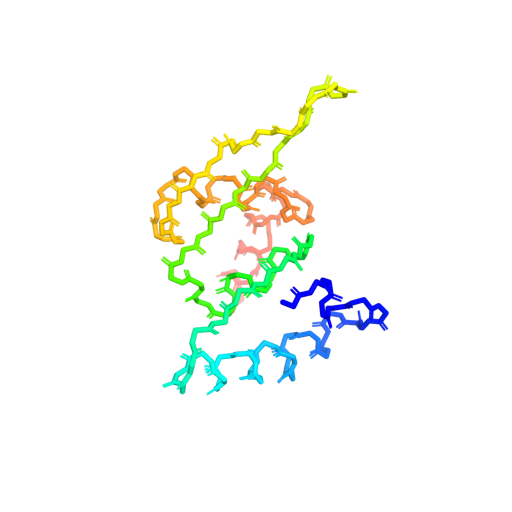 77.62 86 PHE A N 1
ATOM 647 C CA . PHE A 1 86 ? 12.362 -9.169 6.058 1.00 77.62 86 PHE A CA 1
ATOM 648 C C . PHE A 1 86 ? 12.534 -10.530 6.746 1.00 77.62 86 PHE A C 1
ATOM 650 O O . PHE A 1 86 ? 12.294 -10.628 7.949 1.00 77.62 86 PHE A O 1
ATOM 657 N N . ALA A 1 87 ? 13.021 -11.544 6.021 1.00 82.56 87 ALA A N 1
ATOM 658 C CA . ALA A 1 87 ? 13.304 -12.869 6.575 1.00 82.56 87 ALA A CA 1
ATOM 659 C C . ALA A 1 87 ? 14.311 -12.798 7.734 1.00 82.56 87 ALA A C 1
ATOM 661 O O . ALA A 1 87 ? 14.047 -13.320 8.810 1.00 82.56 87 ALA A O 1
ATOM 662 N N . THR A 1 88 ? 15.399 -12.041 7.562 1.00 85.00 88 THR A N 1
ATOM 663 C CA . THR A 1 88 ? 16.412 -11.838 8.613 1.00 85.00 88 THR A CA 1
ATOM 664 C C . THR A 1 88 ? 15.808 -11.250 9.895 1.00 85.00 88 THR A C 1
ATOM 666 O O . THR A 1 88 ? 16.138 -11.685 10.999 1.00 85.00 88 THR A O 1
ATOM 669 N N . ARG A 1 89 ? 14.907 -10.263 9.777 1.00 82.81 89 ARG A N 1
ATOM 670 C CA . ARG A 1 89 ? 14.210 -9.681 10.938 1.00 82.81 89 ARG A CA 1
ATOM 671 C C . ARG A 1 89 ? 13.246 -10.685 11.572 1.00 82.81 89 ARG A C 1
ATOM 673 O O . ARG A 1 89 ? 13.197 -10.770 12.794 1.00 82.81 89 ARG A O 1
ATOM 680 N N . ALA A 1 90 ? 12.498 -11.435 10.764 1.00 84.62 90 ALA A N 1
ATOM 681 C CA . ALA A 1 90 ? 11.576 -12.457 11.253 1.00 84.62 90 ALA A CA 1
ATOM 682 C C . ALA A 1 90 ? 12.310 -13.542 12.056 1.00 84.62 90 ALA A C 1
ATOM 684 O O . ALA A 1 90 ? 11.888 -13.859 13.167 1.00 84.62 90 ALA A O 1
ATOM 685 N N . ASP A 1 91 ? 13.445 -14.028 11.547 1.00 88.25 91 ASP A N 1
ATOM 686 C CA . ASP A 1 91 ? 14.292 -15.009 12.230 1.00 88.25 91 ASP A CA 1
ATOM 687 C C . ASP A 1 91 ? 14.833 -14.463 13.557 1.00 88.25 91 ASP A C 1
ATOM 689 O O . ASP A 1 91 ? 14.795 -15.154 14.575 1.00 88.25 91 ASP A O 1
ATOM 693 N N . PHE A 1 92 ? 15.282 -13.202 13.578 1.00 87.12 92 PHE A N 1
ATOM 694 C CA . PHE A 1 92 ? 15.738 -12.546 14.806 1.00 87.12 92 PHE A CA 1
ATOM 695 C C . PHE A 1 92 ? 14.646 -12.506 15.886 1.00 87.12 92 PHE A C 1
ATOM 697 O O . PHE A 1 92 ? 14.926 -12.802 17.045 1.00 87.12 92 PHE A O 1
ATOM 704 N N . TYR A 1 93 ? 13.404 -12.169 15.521 1.00 83.75 93 TYR A N 1
ATOM 705 C CA . TYR A 1 93 ? 12.288 -12.122 16.473 1.00 83.75 93 TYR A CA 1
ATOM 706 C C . TYR A 1 93 ? 11.775 -13.505 16.885 1.00 83.75 93 TYR A C 1
ATOM 708 O O . TYR A 1 93 ? 11.243 -13.637 17.979 1.00 83.75 93 TYR A O 1
ATOM 716 N N . ALA A 1 94 ? 11.919 -14.525 16.035 1.00 81.88 94 ALA A N 1
ATOM 717 C CA . ALA A 1 94 ? 11.525 -15.898 16.354 1.00 81.88 94 ALA A CA 1
ATOM 718 C C . ALA A 1 94 ? 12.537 -16.622 17.260 1.00 81.88 94 ALA A C 1
ATOM 720 O O . ALA A 1 94 ? 12.196 -17.621 17.891 1.00 81.88 94 ALA A O 1
ATOM 721 N N . ALA A 1 95 ? 13.782 -16.142 17.302 1.00 75.81 95 ALA A N 1
ATOM 722 C CA . ALA A 1 95 ? 14.854 -16.697 18.122 1.00 75.81 95 ALA A CA 1
ATOM 723 C C . ALA A 1 95 ? 14.867 -16.183 19.579 1.00 75.81 95 ALA A C 1
ATOM 725 O O . ALA A 1 95 ? 15.696 -16.649 20.365 1.00 75.81 95 ALA A O 1
ATOM 726 N N . GLY A 1 96 ? 13.995 -15.229 19.930 1.00 56.03 96 GLY A N 1
ATOM 727 C CA . GLY A 1 96 ? 13.833 -14.673 21.282 1.00 56.03 96 GLY A CA 1
ATOM 728 C C . GLY A 1 96 ? 12.544 -15.128 21.947 1.00 56.03 96 GLY A C 1
ATOM 729 O O . GLY A 1 96 ? 12.582 -15.323 23.182 1.00 56.03 96 GLY A O 1
#

Radius of gyration: 14.63 Å; Cα contacts (8 Å, |Δi|>4): 98; chains: 1; bounding box: 34×31×43 Å

Secondary structure (DSSP, 8-state):
-B-TTTT--HHHIIIIIHHHHHHHHTTS----B-S-THHHHHTT-S-EEEEEE-SS-EEEEEEE-TTSHHHHHHHHHHSTTHHHHHHHHHHHHHT-

Mean predicted aligned error: 4.58 Å

Solvent-accessible surface area (backbone atoms only — not comparable to full-atom values): 5802 Å² total; per-residue (Å²): 81,74,48,83,57,70,98,56,55,72,65,51,38,65,69,46,50,31,53,53,51,44,62,44,44,79,76,39,96,73,63,76,44,71,91,58,60,60,50,51,61,79,38,63,35,76,65,46,75,44,74,43,67,80,86,82,53,76,45,78,74,46,73,44,36,61,83,37,66,75,44,41,57,52,46,40,64,67,36,90,67,26,61,65,45,50,49,54,52,51,52,59,64,71,75,108

Organism: Piscirickettsia salmonis (NCBI:txid1238)

Sequence (96 aa):
MDQPEDHLDNEYIAGTLIKSLTERANKAQTIVSSHNANIPVLGQANRVVSLESNGKKGFVKYAGSIEDDAIRDMIESIMEGGKEAFATRADFYAAG

Nearest PDB structures (foldseek):
  3kta-assembly2_D  TM=7.958E-01  e=2.046E-02  Pyrococcus furiosus
  1xex-assembly1_B-2  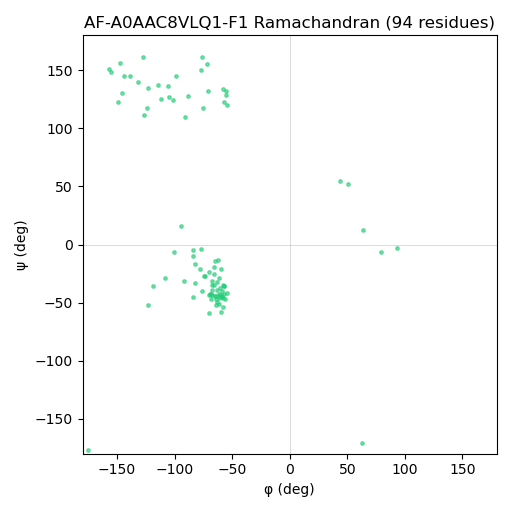TM=7.638E-01  e=6.860E-02  Pyrococcus furiosus
  3kta-assembly1_B  TM=7.646E-01  e=1.343E-01  Pyrococcus furiosus
  3qks-assembly1_B  TM=7.834E-01  e=2.300E-01  Pyrococcus furiosus
  2z86-assembly2_D  TM=2.439E-01  e=9.909E+00  Escherichia coli

Foldseek 3Di:
DEAPCPPHDPCCCLPPVLVVQLVVVVVDPDDYHHLDLCNCVSNQPQKDWDWDDPPPDIDTPDIGGCPDPVNVQVSQCSPPPHPVVVVVVVVVVVVD